Protein AF-A0A1H9XIQ1-F1 (afdb_monomer)

Radius of gyration: 20.29 Å; Cα contacts (8 Å, |Δi|>4): 26; chains: 1; bounding box: 44×35×62 Å

Secondary structure (DSSP, 8-state):
--S---------SS-B-TTSPBPPPPP-SPPPP-SGGGGTTT--PPSB-SSSBPPHHHHHHHHHHHHHHHHHHHHHHHHHHHHHTTS------

Sequence (93 aa):
LPHGEFIEIHQPLGPVDDHGHPIALAYQGASVPKKMNKLGSAGHPVAGSTWSPDPVEETVALQNARKHIHASEGTSSQDEASELAGRPSDPKA

Mean predicted aligned error: 10.67 Å

Nearest PDB structures (foldseek):
  6hwh-assembly1_b  TM=9.205E-01  e=2.307E-05  Mycolicibacterium smegmatis MC2 155
  7qho-assembly1_O  TM=8.756E-01  e=1.587E-05  Corynebacterium glutamicum ATCC 13032

Structure (mmCIF, N/CA/C/O backbone):
data_AF-A0A1H9XIQ1-F1
#
_entry.id   AF-A0A1H9XIQ1-F1
#
loop_
_atom_site.group_PDB
_atom_site.id
_atom_site.type_symbol
_atom_site.label_atom_id
_atom_site.label_alt_id
_atom_site.label_comp_id
_atom_site.label_asym_id
_atom_site.label_entity_id
_atom_site.label_seq_id
_atom_site.pdbx_PDB_ins_code
_atom_site.Cartn_x
_atom_site.Cartn_y
_atom_site.Cartn_z
_atom_site.occupancy
_atom_site.B_iso_or_equiv
_atom_site.auth_seq_id
_atom_site.auth_comp_id
_atom_site.auth_asym_id
_atom_site.auth_atom_id
_atom_site.pdbx_PDB_model_num
ATOM 1 N N . LEU A 1 1 ? 20.448 6.317 1.333 1.00 64.75 1 LEU A N 1
ATOM 2 C CA . LEU A 1 1 ? 21.103 7.196 0.345 1.00 64.75 1 LEU A CA 1
ATOM 3 C C . LEU A 1 1 ? 21.730 8.371 1.096 1.00 64.75 1 LEU A C 1
ATOM 5 O O . LEU A 1 1 ? 20.978 9.138 1.679 1.00 64.75 1 LEU A O 1
ATOM 9 N N . PRO A 1 2 ? 23.067 8.482 1.170 1.00 79.62 2 PRO A N 1
ATOM 10 C CA . PRO A 1 2 ? 23.762 9.618 1.787 1.00 79.62 2 PRO A CA 1
ATOM 11 C C . PRO A 1 2 ? 24.004 10.795 0.815 1.00 79.62 2 PRO A C 1
ATOM 13 O O . PRO A 1 2 ? 24.867 11.634 1.054 1.00 79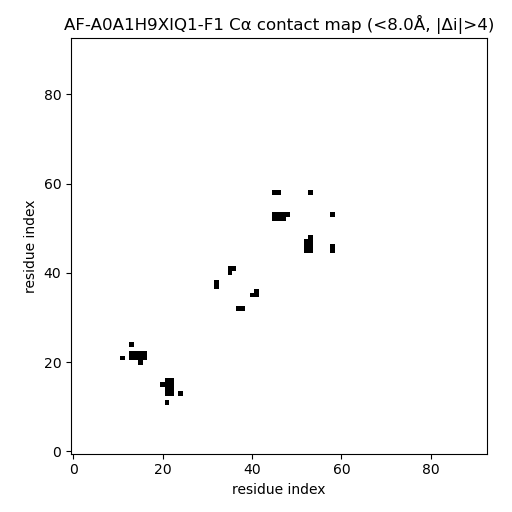.62 2 PRO A O 1
ATOM 16 N N . HIS A 1 3 ? 23.252 10.865 -0.284 1.00 71.12 3 HIS A N 1
ATOM 17 C CA . HIS A 1 3 ? 23.359 11.893 -1.321 1.00 71.12 3 HIS A CA 1
ATOM 18 C C . HIS A 1 3 ? 21.997 12.589 -1.391 1.00 71.12 3 HIS A C 1
ATOM 20 O O . HIS A 1 3 ? 20.980 11.900 -1.402 1.00 71.12 3 HIS A O 1
ATOM 26 N N . GLY A 1 4 ? 21.961 13.925 -1.356 1.00 88.00 4 GLY A N 1
ATOM 27 C CA . GLY A 1 4 ? 20.740 14.744 -1.233 1.00 88.00 4 GLY A CA 1
ATOM 28 C C . GLY A 1 4 ? 19.834 14.764 -2.470 1.00 88.00 4 GLY A C 1
ATOM 29 O O . GLY A 1 4 ? 19.263 15.800 -2.794 1.00 88.00 4 GLY A O 1
ATOM 30 N N . GLU A 1 5 ? 19.748 13.648 -3.184 1.00 88.31 5 GLU A N 1
ATOM 31 C CA . GLU A 1 5 ? 18.913 13.466 -4.363 1.00 88.31 5 GLU A CA 1
ATOM 32 C C . GLU A 1 5 ? 17.479 13.107 -3.958 1.00 88.31 5 GLU A C 1
ATOM 34 O O . GLU A 1 5 ? 17.241 12.417 -2.963 1.00 88.31 5 GLU A O 1
ATOM 39 N N . PHE A 1 6 ? 16.517 13.560 -4.758 1.00 88.94 6 PHE A N 1
ATOM 40 C CA . PHE A 1 6 ? 15.124 13.149 -4.642 1.00 88.94 6 PHE A CA 1
ATOM 41 C C . PHE A 1 6 ? 14.884 11.978 -5.587 1.00 88.94 6 PHE A C 1
ATOM 43 O O . PHE A 1 6 ? 15.147 12.085 -6.783 1.00 88.94 6 PHE A O 1
ATOM 50 N N . ILE A 1 7 ? 14.378 10.872 -5.045 1.00 88.00 7 ILE A N 1
ATOM 51 C CA . ILE A 1 7 ? 14.017 9.689 -5.826 1.00 88.00 7 ILE A CA 1
ATOM 52 C C . ILE A 1 7 ? 12.514 9.450 -5.748 1.00 88.00 7 ILE A C 1
ATOM 54 O O . ILE A 1 7 ? 11.906 9.558 -4.680 1.00 88.00 7 ILE A O 1
ATOM 58 N N . GLU A 1 8 ? 11.921 9.091 -6.881 1.00 89.25 8 GLU A N 1
ATOM 59 C CA . GLU A 1 8 ? 10.557 8.581 -6.929 1.00 89.25 8 GLU A CA 1
ATOM 60 C C . GLU A 1 8 ? 10.591 7.057 -6.828 1.00 89.25 8 GLU A C 1
ATOM 62 O O . GLU A 1 8 ? 11.242 6.372 -7.616 1.00 89.25 8 GLU A O 1
ATOM 67 N N . ILE A 1 9 ? 9.897 6.519 -5.826 1.00 88.88 9 ILE A N 1
ATOM 68 C CA . ILE 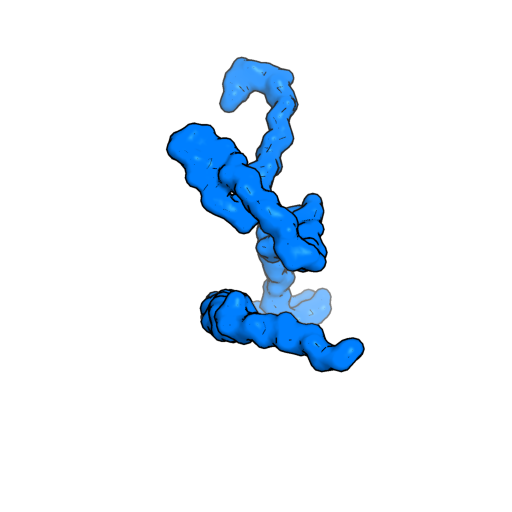A 1 9 ? 9.791 5.074 -5.631 1.00 88.88 9 ILE A CA 1
ATOM 69 C C . ILE A 1 9 ? 8.546 4.596 -6.371 1.00 88.88 9 ILE A C 1
ATOM 71 O O . ILE A 1 9 ? 7.416 4.872 -5.960 1.00 88.88 9 ILE A O 1
ATOM 75 N N . HIS A 1 10 ? 8.756 3.865 -7.462 1.00 89.06 10 HIS A N 1
ATOM 76 C CA . HIS A 1 10 ? 7.681 3.238 -8.220 1.00 89.06 10 HIS A CA 1
ATOM 77 C C . HIS A 1 10 ? 7.376 1.843 -7.673 1.00 89.06 10 HIS A C 1
ATOM 79 O O . HIS A 1 10 ? 8.285 1.062 -7.401 1.00 89.06 10 HIS A O 1
ATOM 85 N N . GLN A 1 11 ? 6.087 1.525 -7.543 1.00 92.38 11 GLN A N 1
ATOM 86 C CA . GLN A 1 11 ? 5.627 0.170 -7.250 1.00 92.38 11 GLN A CA 1
ATOM 87 C C . GLN A 1 11 ? 5.340 -0.551 -8.585 1.00 92.38 11 GLN A C 1
ATOM 89 O O . GLN A 1 11 ? 4.388 -0.165 -9.274 1.00 92.38 11 GLN A O 1
ATOM 94 N N . PRO A 1 12 ? 6.166 -1.528 -9.006 1.00 92.38 12 PRO A N 1
ATOM 95 C CA . PRO A 1 12 ? 5.922 -2.305 -10.217 1.00 92.38 12 PRO A CA 1
ATOM 96 C C . PRO A 1 12 ? 4.664 -3.178 -10.090 1.00 92.38 12 PRO A C 1
ATOM 98 O O . PRO A 1 12 ? 4.476 -3.909 -9.126 1.00 92.38 12 PRO A O 1
ATOM 101 N N . LEU A 1 13 ? 3.803 -3.147 -11.111 1.00 89.75 13 LEU A N 1
ATOM 102 C CA . LEU A 1 13 ? 2.581 -3.968 -11.156 1.00 89.75 13 LEU A CA 1
A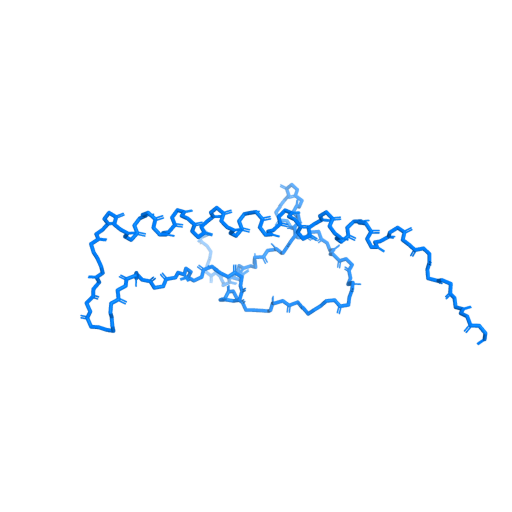TOM 103 C C . LEU A 1 13 ? 2.837 -5.432 -11.558 1.00 89.75 13 LEU A C 1
ATOM 105 O O . LEU A 1 13 ? 1.910 -6.236 -11.558 1.00 89.75 13 LEU A O 1
ATOM 109 N N . GLY A 1 14 ? 4.067 -5.761 -11.948 1.00 90.56 14 GLY A N 1
ATOM 110 C CA . GLY A 1 14 ? 4.469 -7.071 -12.445 1.00 90.56 14 GLY A CA 1
ATOM 111 C C . GLY A 1 14 ? 5.835 -7.489 -11.902 1.00 90.56 14 GLY A C 1
ATOM 112 O O . GLY A 1 14 ? 6.336 -6.872 -10.960 1.00 90.56 14 GLY A O 1
ATOM 113 N N . PRO A 1 15 ? 6.445 -8.536 -12.480 1.00 93.19 15 PRO A N 1
ATOM 114 C CA . PRO A 1 15 ? 7.748 -9.011 -12.043 1.00 93.19 15 PRO A CA 1
ATOM 115 C C . PRO A 1 15 ? 8.844 -7.960 -12.273 1.00 93.19 15 PRO A C 1
ATOM 117 O O . PRO A 1 15 ? 8.766 -7.122 -13.177 1.00 93.19 15 PRO A O 1
ATOM 120 N N . VAL A 1 16 ? 9.879 -8.041 -11.443 1.00 94.00 16 VAL A N 1
ATOM 121 C CA . VAL A 1 16 ? 11.105 -7.246 -11.546 1.00 94.00 16 VAL A CA 1
ATOM 122 C C . VAL A 1 16 ? 12.273 -8.142 -11.937 1.00 94.00 16 VAL A C 1
ATOM 124 O O . VAL A 1 16 ? 12.230 -9.348 -11.691 1.00 94.00 16 VAL A O 1
ATOM 127 N N . ASP A 1 17 ? 13.294 -7.562 -12.559 1.00 92.06 17 ASP A N 1
ATOM 128 C CA . ASP A 1 17 ? 14.558 -8.252 -12.819 1.00 92.06 17 ASP A CA 1
ATOM 129 C C . ASP A 1 17 ? 15.444 -8.336 -11.557 1.00 92.06 17 ASP A C 1
ATOM 131 O O . ASP A 1 17 ? 15.106 -7.810 -10.493 1.00 92.06 17 ASP A O 1
ATOM 135 N N . ASP A 1 18 ? 16.611 -8.974 -11.681 1.00 92.81 18 ASP A N 1
ATOM 136 C CA . ASP A 1 18 ? 17.581 -9.137 -10.585 1.00 92.81 18 ASP A CA 1
ATOM 137 C C . ASP A 1 18 ? 18.126 -7.805 -10.034 1.00 92.81 18 ASP A C 1
ATOM 139 O O . ASP A 1 18 ? 18.666 -7.757 -8.928 1.00 92.81 18 ASP A O 1
ATOM 143 N N . HIS A 1 19 ? 17.985 -6.713 -10.791 1.00 89.19 19 HIS A N 1
ATOM 144 C CA . HIS A 1 19 ? 18.427 -5.371 -10.414 1.00 89.19 19 HIS A CA 1
ATOM 145 C C . HIS A 1 19 ? 17.279 -4.524 -9.839 1.00 89.19 19 HIS A C 1
ATOM 147 O O . HIS A 1 19 ? 17.498 -3.376 -9.447 1.00 89.19 19 HIS A O 1
ATOM 153 N N . GLY A 1 20 ? 16.067 -5.083 -9.755 1.00 85.31 20 GLY A N 1
ATOM 154 C CA . GLY A 1 20 ? 14.875 -4.408 -9.250 1.00 85.31 20 GLY A CA 1
ATOM 155 C C . GLY A 1 20 ? 14.180 -3.508 -10.274 1.00 85.31 20 GLY A C 1
ATOM 156 O O . GLY A 1 20 ? 13.304 -2.729 -9.888 1.00 85.31 20 GLY A O 1
ATOM 157 N N . HIS A 1 21 ? 14.529 -3.591 -11.561 1.00 89.69 21 HIS A N 1
ATOM 158 C CA . HIS A 1 21 ? 13.847 -2.838 -12.609 1.00 89.69 21 HIS A CA 1
ATOM 159 C C . HIS A 1 21 ? 12.560 -3.543 -13.061 1.00 89.69 21 HIS A C 1
ATOM 161 O O . HIS A 1 21 ? 12.520 -4.773 -13.161 1.00 89.69 21 HIS A O 1
ATOM 167 N N . PRO A 1 22 ? 11.495 -2.780 -13.369 1.00 91.69 22 PRO A N 1
ATOM 168 C CA . PRO A 1 22 ? 10.246 -3.349 -13.853 1.00 91.69 22 PRO A CA 1
ATOM 169 C C . PRO A 1 22 ? 10.417 -3.970 -15.241 1.00 91.69 22 PRO A C 1
ATOM 171 O O . PRO A 1 22 ? 10.878 -3.312 -16.176 1.00 91.69 22 PRO A O 1
ATOM 174 N N . ILE A 1 23 ? 9.953 -5.210 -15.401 1.00 92.44 23 ILE A N 1
ATOM 175 C CA . ILE A 1 23 ? 9.825 -5.833 -16.720 1.00 92.44 23 ILE A CA 1
ATOM 176 C C . ILE A 1 23 ? 8.608 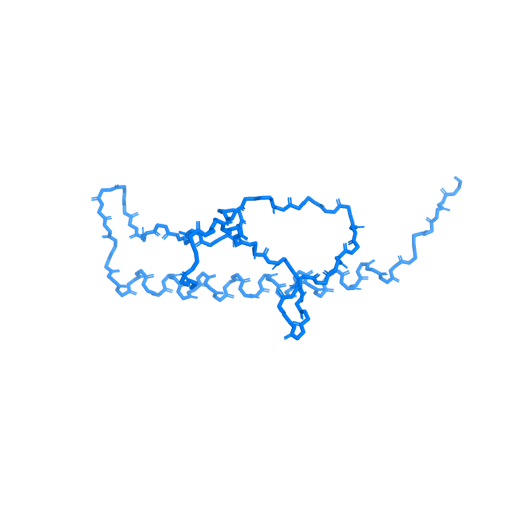-5.216 -17.422 1.00 92.44 23 ILE A C 1
ATOM 178 O O . ILE A 1 23 ? 7.506 -5.180 -16.871 1.00 92.44 23 ILE A O 1
ATOM 182 N N . ALA A 1 24 ? 8.801 -4.707 -18.642 1.00 90.00 24 ALA A N 1
ATOM 183 C CA . ALA A 1 24 ? 7.740 -4.038 -19.387 1.00 90.00 24 ALA A CA 1
ATOM 184 C C . ALA A 1 24 ? 6.591 -5.008 -19.716 1.00 90.00 24 ALA A C 1
ATOM 186 O O . ALA A 1 24 ? 6.782 -6.014 -20.398 1.00 90.00 24 ALA A O 1
ATOM 187 N N . LEU A 1 25 ? 5.385 -4.679 -19.251 1.00 89.88 25 LEU A N 1
ATOM 188 C CA . LEU A 1 25 ? 4.173 -5.449 -19.526 1.00 89.88 25 LEU A CA 1
ATOM 189 C C . LEU A 1 25 ? 3.518 -4.978 -20.827 1.00 89.88 25 LEU A C 1
ATOM 191 O O . LEU A 1 25 ? 3.352 -3.778 -21.055 1.00 89.88 25 LEU A O 1
ATOM 195 N N . ALA A 1 26 ? 3.089 -5.927 -21.660 1.00 92.31 26 ALA A N 1
ATOM 196 C CA . ALA A 1 26 ? 2.277 -5.627 -22.832 1.00 92.31 26 ALA A CA 1
ATOM 197 C C . ALA A 1 26 ? 0.876 -5.170 -22.404 1.00 92.31 26 ALA A C 1
ATOM 199 O O . ALA A 1 26 ? 0.246 -5.762 -21.527 1.00 92.31 26 ALA A O 1
ATOM 200 N N . TYR A 1 27 ? 0.373 -4.115 -23.039 1.00 90.88 27 TYR A N 1
ATOM 201 C CA . TYR A 1 27 ? -0.968 -3.622 -22.762 1.00 90.88 27 TYR A CA 1
ATOM 202 C C . TYR A 1 27 ? -2.032 -4.587 -23.305 1.00 90.88 27 TYR A C 1
ATOM 204 O O . TYR A 1 27 ? -2.027 -4.901 -24.491 1.00 90.88 27 TYR A O 1
ATOM 212 N N . GLN A 1 28 ? -2.965 -5.016 -22.449 1.00 93.19 28 GLN A N 1
ATOM 213 C CA . GLN A 1 28 ? -4.036 -5.965 -22.801 1.00 93.19 28 GLN A CA 1
ATOM 214 C C . GLN A 1 28 ? -5.445 -5.337 -22.837 1.00 93.19 28 GLN A C 1
ATOM 216 O O . GLN A 1 28 ? -6.441 -6.049 -22.828 1.00 93.19 28 GLN A O 1
ATOM 221 N N . GLY A 1 29 ? -5.568 -4.004 -22.845 1.00 91.88 29 GLY A N 1
ATOM 222 C CA . GLY A 1 29 ? -6.875 -3.325 -22.911 1.00 91.88 29 GLY A CA 1
ATOM 223 C C . GLY A 1 29 ? -7.554 -3.054 -21.559 1.00 91.88 29 GLY A C 1
ATOM 224 O O . GLY A 1 29 ? -8.537 -2.319 -21.509 1.00 91.88 29 GLY A O 1
ATOM 225 N N . ALA A 1 30 ? -7.023 -3.573 -20.448 1.00 92.44 30 ALA A N 1
ATOM 226 C CA . ALA A 1 30 ? -7.541 -3.292 -19.107 1.00 92.44 30 ALA A CA 1
ATOM 227 C C . ALA A 1 30 ? -7.176 -1.877 -18.616 1.00 92.44 30 ALA A C 1
ATOM 229 O O . ALA A 1 30 ? -6.163 -1.295 -19.009 1.00 92.44 30 ALA A O 1
ATOM 230 N N . SER A 1 31 ? -7.975 -1.303 -17.715 1.00 92.88 31 SER A N 1
ATOM 231 C CA . SER A 1 31 ? -7.632 -0.028 -17.075 1.00 92.88 31 SER A CA 1
ATOM 232 C C . SER A 1 31 ? -6.496 -0.210 -16.063 1.00 92.88 31 SER A C 1
ATOM 234 O O . SER A 1 31 ? -6.635 -0.985 -15.119 1.00 92.88 31 SER A O 1
ATOM 236 N N . VAL A 1 32 ? -5.403 0.541 -16.214 1.00 91.38 32 VAL A N 1
ATOM 237 C CA . VAL A 1 32 ? -4.233 0.442 -15.324 1.00 91.38 32 VAL A CA 1
ATOM 238 C C . VAL A 1 32 ? -4.360 1.419 -14.141 1.00 91.38 32 VAL A C 1
ATOM 240 O O . VAL A 1 32 ? -4.518 2.627 -14.368 1.00 91.38 32 VAL A O 1
ATOM 243 N N . PRO A 1 33 ? -4.275 0.955 -12.877 1.00 91.38 33 PRO A N 1
ATOM 244 C CA . PRO A 1 33 ? -4.334 1.828 -11.710 1.00 91.38 33 PRO A CA 1
ATOM 245 C C . PRO A 1 33 ? -3.068 2.687 -11.606 1.00 91.38 33 PRO A C 1
ATOM 247 O O . PRO A 1 33 ? -1.964 2.184 -11.447 1.00 91.38 33 PRO A O 1
ATOM 250 N N . LYS A 1 34 ? -3.238 4.012 -11.657 1.00 91.81 34 LYS A N 1
ATOM 251 C CA . LYS A 1 34 ? -2.126 4.983 -11.578 1.00 91.81 34 LYS A CA 1
ATOM 252 C C . LYS A 1 34 ? -1.856 5.514 -10.166 1.00 91.81 34 LYS A C 1
ATOM 254 O O . LYS A 1 34 ? -0.914 6.270 -9.968 1.00 91.81 34 LYS A O 1
ATOM 259 N N . LYS A 1 35 ? -2.720 5.197 -9.194 1.00 91.06 35 LYS A N 1
ATOM 260 C CA . LYS A 1 35 ? -2.630 5.688 -7.809 1.00 91.06 35 LYS A CA 1
ATOM 261 C C . LYS A 1 35 ? -2.493 4.520 -6.841 1.00 91.06 35 LYS A C 1
ATOM 263 O O . LYS A 1 35 ? -3.272 3.573 -6.914 1.00 91.06 35 LYS A O 1
ATOM 268 N N . MET A 1 36 ? -1.589 4.651 -5.873 1.00 89.75 36 MET A N 1
ATOM 269 C CA . MET A 1 36 ? -1.306 3.615 -4.870 1.00 89.75 36 MET A CA 1
ATOM 270 C C . MET A 1 36 ? -2.513 3.236 -4.007 1.00 89.75 36 MET A C 1
ATOM 272 O O . MET A 1 36 ? -2.688 2.075 -3.650 1.00 89.75 36 MET A O 1
ATOM 276 N N . ASN A 1 37 ? -3.407 4.183 -3.712 1.00 89.12 37 ASN A N 1
ATOM 277 C CA . ASN A 1 37 ? -4.614 3.893 -2.935 1.00 89.12 37 ASN A CA 1
ATOM 278 C C . ASN A 1 37 ? -5.595 2.950 -3.656 1.00 89.12 37 ASN A C 1
ATOM 280 O O . ASN A 1 37 ? -6.423 2.327 -3.000 1.00 89.12 37 ASN A O 1
ATOM 284 N N . LYS A 1 38 ? -5.500 2.823 -4.986 1.00 88.31 38 LYS A N 1
ATOM 285 C CA . LYS A 1 38 ? -6.284 1.859 -5.768 1.00 88.31 38 LYS A CA 1
ATOM 286 C C . LYS A 1 38 ? -5.679 0.454 -5.763 1.00 88.31 38 LYS A C 1
ATOM 288 O O . LYS A 1 38 ? -6.398 -0.481 -6.078 1.00 88.31 38 LYS A O 1
ATOM 293 N N . LEU A 1 39 ? -4.412 0.308 -5.362 1.00 86.62 39 LEU A N 1
ATOM 294 C CA . LEU A 1 39 ? -3.738 -0.983 -5.180 1.00 86.62 39 LEU A CA 1
ATOM 295 C C . LEU A 1 39 ? -3.975 -1.579 -3.775 1.00 86.62 39 LEU A C 1
ATOM 297 O O . LEU A 1 39 ? -3.464 -2.642 -3.453 1.00 86.62 39 LEU A O 1
ATOM 301 N N . GLY A 1 40 ? -4.722 -0.887 -2.906 1.00 85.56 40 GLY A N 1
ATOM 302 C CA . GLY A 1 40 ? -4.975 -1.337 -1.531 1.00 85.56 40 GLY A CA 1
ATOM 303 C C . GLY A 1 40 ? -3.835 -1.050 -0.546 1.00 85.56 40 GLY A C 1
ATOM 304 O O . GLY A 1 40 ? -3.941 -1.390 0.628 1.00 85.56 40 GLY A O 1
ATOM 305 N N . SER A 1 41 ? -2.770 -0.357 -0.966 1.00 84.06 41 SER A N 1
ATOM 306 C CA . SER A 1 41 ? -1.598 -0.082 -0.114 1.00 84.06 41 SER A CA 1
ATOM 307 C C . SER A 1 41 ? -1.883 0.840 1.078 1.00 84.06 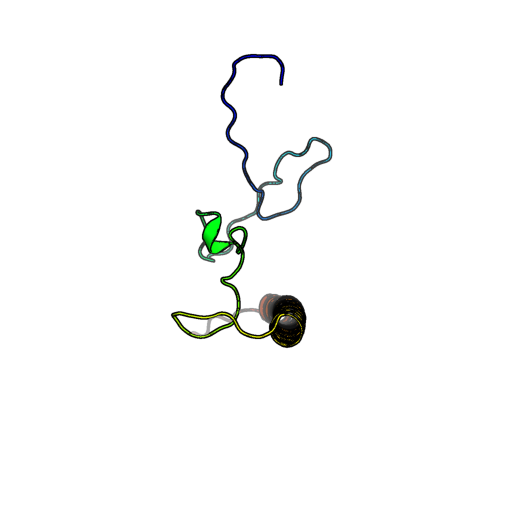41 SER A C 1
ATOM 309 O O . SER A 1 41 ? -1.094 0.888 2.014 1.00 84.06 41 SER A O 1
ATOM 311 N N . ALA A 1 42 ? -3.001 1.572 1.058 1.00 85.69 42 ALA A N 1
ATOM 312 C CA . ALA A 1 42 ? -3.421 2.438 2.161 1.00 85.69 42 ALA A CA 1
ATOM 313 C C . ALA A 1 42 ? -4.095 1.673 3.321 1.00 85.69 42 ALA A C 1
ATOM 315 O O . ALA A 1 42 ? -4.380 2.272 4.356 1.00 85.69 42 ALA A O 1
ATOM 316 N N . GLY A 1 43 ? -4.358 0.371 3.160 1.00 88.19 43 GLY A N 1
ATOM 317 C CA . GLY A 1 43 ? -5.069 -0.438 4.147 1.00 88.19 43 GLY A CA 1
ATOM 318 C C . GLY A 1 43 ? -6.571 -0.146 4.210 1.00 88.19 43 GLY A C 1
ATOM 319 O O . GLY A 1 43 ? -7.163 0.423 3.290 1.00 88.19 43 GLY A O 1
ATOM 320 N N . HIS A 1 44 ? -7.193 -0.564 5.312 1.00 88.50 44 HIS A N 1
ATOM 321 C CA . HIS A 1 44 ? -8.624 -0.412 5.561 1.00 88.50 44 HIS A CA 1
ATOM 322 C C . HIS A 1 44 ? -8.873 0.219 6.933 1.00 88.50 44 HIS A C 1
ATOM 324 O O . HIS A 1 44 ? -8.086 -0.016 7.855 1.00 88.50 44 HIS A O 1
ATOM 330 N N . PRO A 1 45 ? -9.966 0.985 7.094 1.00 91.38 45 PRO A N 1
ATOM 331 C CA . PRO A 1 45 ? -10.373 1.469 8.405 1.00 91.38 45 PRO A CA 1
ATOM 332 C C . PRO A 1 45 ? -10.670 0.300 9.355 1.00 91.38 45 PRO A C 1
ATOM 334 O O . PRO A 1 45 ? -11.053 -0.794 8.928 1.00 91.38 45 PRO A O 1
ATOM 337 N N . VAL A 1 46 ? -10.491 0.554 10.652 1.00 93.12 46 VAL A N 1
ATOM 338 C CA . VAL A 1 46 ? -10.849 -0.382 11.725 1.00 93.12 46 VAL A CA 1
ATOM 339 C C . VAL A 1 46 ? -12.362 -0.613 11.705 1.00 93.12 46 VAL A C 1
ATOM 341 O O . VAL A 1 46 ? -13.124 0.311 11.424 1.00 93.12 46 VAL A O 1
ATOM 344 N N . ALA A 1 47 ? -12.788 -1.853 11.952 1.00 94.38 47 ALA A N 1
ATOM 345 C CA . ALA A 1 47 ? -14.205 -2.198 12.017 1.00 94.38 47 ALA A CA 1
ATOM 346 C C . ALA A 1 47 ? -14.869 -1.537 13.236 1.00 94.38 47 ALA A C 1
ATOM 348 O O . ALA A 1 47 ? -14.239 -1.378 14.284 1.00 94.38 47 ALA A O 1
ATOM 349 N N . GLY A 1 48 ? -16.109 -1.090 13.069 1.00 93.94 48 GLY A N 1
ATOM 350 C CA . GLY A 1 48 ? -16.823 -0.355 14.099 1.00 93.94 48 GLY A CA 1
ATOM 351 C C . GLY A 1 48 ? -17.986 0.465 13.573 1.00 93.94 48 GLY A C 1
ATOM 352 O O . GLY A 1 48 ? -18.256 0.545 12.370 1.00 93.94 48 GLY A O 1
ATOM 353 N N . SER A 1 49 ? -18.638 1.138 14.514 1.00 93.88 49 SER A N 1
ATOM 354 C CA . SER A 1 49 ? -19.567 2.226 14.237 1.00 93.88 49 SER A CA 1
ATOM 355 C C . SER A 1 49 ? -18.809 3.496 13.827 1.00 93.88 49 SER A C 1
ATOM 357 O O . SER A 1 49 ? -17.592 3.604 13.967 1.00 93.88 49 SER A O 1
ATOM 359 N N . THR A 1 50 ? -19.534 4.515 13.370 1.00 95.12 50 THR A N 1
ATOM 360 C CA . THR A 1 50 ? -18.956 5.800 12.941 1.00 95.12 50 THR A CA 1
ATOM 361 C C . THR A 1 50 ? -18.149 6.503 14.035 1.00 95.12 50 THR A C 1
ATOM 363 O O . THR A 1 50 ? -17.274 7.305 13.723 1.00 95.12 50 THR A O 1
ATOM 366 N N . TRP A 1 51 ? -18.452 6.223 15.308 1.00 96.06 51 TRP A N 1
ATOM 367 C CA . TRP A 1 51 ? -17.876 6.907 16.472 1.00 96.06 51 TRP A CA 1
ATOM 368 C C . TRP A 1 51 ? -17.126 5.988 17.439 1.00 96.06 51 TRP A C 1
ATOM 370 O O . TRP A 1 51 ? -16.544 6.475 18.408 1.00 96.06 51 TRP A O 1
ATOM 380 N N . SER A 1 52 ? -17.160 4.668 17.252 1.00 95.88 52 SER A N 1
ATOM 381 C CA . SER A 1 52 ? -16.539 3.724 18.189 1.00 95.88 52 SER A CA 1
ATOM 382 C C . SER A 1 52 ? -16.135 2.430 17.482 1.00 95.88 52 SER A C 1
ATOM 384 O O . SER A 1 52 ? -16.929 1.927 16.686 1.00 95.88 52 SER A O 1
ATOM 386 N N . PRO A 1 53 ? -14.930 1.899 17.757 1.00 96.00 53 PRO A N 1
ATOM 387 C CA . PRO A 1 53 ? -14.466 0.647 17.173 1.00 96.00 53 PRO A CA 1
ATOM 388 C C . PRO A 1 53 ? -15.163 -0.563 17.804 1.00 96.00 53 PRO A C 1
ATOM 390 O O . PRO A 1 53 ? -15.588 -0.510 18.962 1.00 96.00 53 PRO A O 1
ATOM 393 N N . ASP A 1 54 ? -15.213 -1.658 17.054 1.00 96.06 54 ASP A N 1
ATOM 394 C CA . ASP A 1 54 ? -15.607 -2.970 17.571 1.00 96.06 54 ASP A CA 1
ATOM 395 C C . ASP A 1 54 ? -14.502 -3.554 18.481 1.00 96.06 54 ASP A C 1
ATOM 397 O O . ASP A 1 54 ? -13.349 -3.098 18.444 1.00 96.06 54 ASP A O 1
ATOM 401 N N . PRO A 1 55 ? -14.799 -4.586 19.295 1.00 96.62 55 PRO A N 1
ATOM 402 C CA . PRO A 1 55 ? -13.780 -5.312 20.045 1.00 96.62 55 PRO A CA 1
ATOM 403 C C . PRO A 1 55 ? -12.649 -5.839 19.147 1.00 96.62 55 PRO A C 1
ATOM 405 O O . PRO A 1 55 ? -12.850 -6.223 17.989 1.00 96.62 55 PRO A O 1
ATOM 408 N N . VAL A 1 56 ? -11.431 -5.886 19.695 1.00 95.44 56 VAL A N 1
ATOM 409 C CA . VAL A 1 56 ? -10.223 -6.253 18.932 1.00 95.44 56 VAL A CA 1
ATOM 410 C C . VAL A 1 56 ? -10.324 -7.668 18.360 1.00 95.44 56 VAL A C 1
ATOM 412 O O . VAL A 1 56 ? -9.946 -7.884 17.210 1.00 95.44 56 VAL A O 1
ATOM 415 N N . GLU A 1 57 ? -10.865 -8.617 19.127 1.00 95.94 57 GLU A N 1
ATOM 416 C CA . GLU A 1 57 ? -11.018 -10.012 18.693 1.00 95.94 57 GLU A CA 1
ATOM 417 C C . GLU A 1 57 ? -11.904 -10.131 17.444 1.00 95.94 57 GLU A C 1
ATOM 419 O O . GLU A 1 57 ? -11.518 -10.774 16.466 1.00 95.94 57 GLU A O 1
ATOM 424 N N . GLU A 1 58 ? -13.043 -9.435 17.431 1.00 95.12 58 GLU A N 1
ATOM 425 C CA . GLU A 1 58 ? -13.964 -9.404 16.290 1.00 95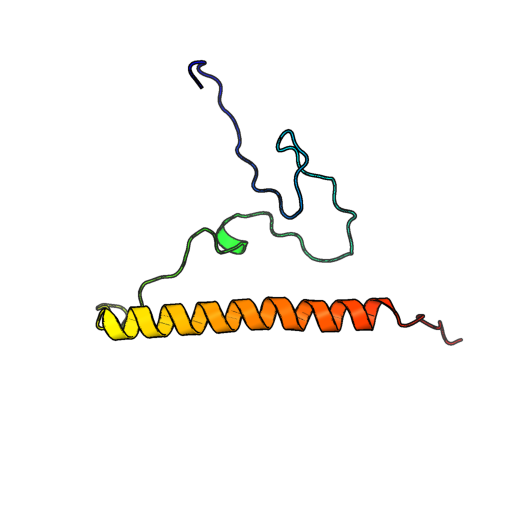.12 58 GLU A CA 1
ATOM 426 C C . GLU A 1 58 ? -13.332 -8.721 15.073 1.00 95.12 58 GLU A C 1
ATOM 428 O O . GLU A 1 58 ? -13.411 -9.226 13.949 1.00 95.12 58 GLU A O 1
ATOM 433 N N . THR A 1 59 ? -12.626 -7.609 15.295 1.00 94.94 59 THR A N 1
ATOM 434 C CA . THR A 1 59 ? -11.917 -6.889 14.230 1.00 94.94 59 THR A CA 1
ATOM 435 C C . THR A 1 59 ? -10.866 -7.776 13.560 1.00 94.94 59 THR A C 1
ATOM 437 O O . THR A 1 59 ? -10.778 -7.811 12.328 1.00 94.94 59 THR A O 1
ATOM 440 N N . VAL A 1 60 ? -10.075 -8.512 14.347 1.00 94.94 60 VAL A N 1
ATOM 441 C CA . VAL A 1 60 ? -9.047 -9.428 13.830 1.00 94.94 60 VAL A CA 1
ATOM 442 C C . VAL A 1 60 ? -9.688 -10.577 13.054 1.00 94.94 60 VAL A C 1
ATOM 444 O O . VAL A 1 60 ? -9.240 -10.888 11.946 1.00 94.94 60 VAL A O 1
ATOM 447 N N . ALA A 1 61 ? -10.760 -11.173 13.584 1.00 95.12 61 ALA A N 1
ATOM 448 C CA . ALA A 1 61 ? -11.498 -12.228 12.894 1.00 95.12 61 ALA A CA 1
ATOM 449 C C . ALA A 1 61 ? -12.020 -11.751 11.526 1.00 95.12 61 ALA A C 1
ATOM 451 O O . ALA A 1 61 ? -11.822 -12.426 10.511 1.00 95.12 61 ALA A O 1
ATOM 452 N N . LEU A 1 62 ? -12.597 -10.547 11.470 1.00 94.12 62 LEU A N 1
ATOM 453 C CA . LEU A 1 62 ? -13.101 -9.955 10.232 1.00 94.12 62 LEU A CA 1
ATOM 454 C C . LEU A 1 62 ? -11.982 -9.628 9.234 1.00 94.12 62 LEU A C 1
ATOM 456 O O . LEU A 1 62 ? -12.129 -9.865 8.032 1.00 94.12 62 LEU A O 1
ATOM 460 N N . GLN A 1 63 ? -10.852 -9.097 9.705 1.00 92.75 63 GLN A N 1
ATOM 461 C CA . GLN A 1 63 ? -9.691 -8.834 8.852 1.00 92.75 63 GLN A CA 1
ATOM 462 C C . GLN A 1 63 ? -9.137 -10.122 8.235 1.00 92.75 63 GLN A C 1
ATOM 464 O O . GLN A 1 63 ? -8.816 -10.135 7.045 1.00 92.75 63 GLN A O 1
ATOM 469 N N . ASN A 1 64 ? -9.055 -11.202 9.011 1.00 93.06 64 ASN A N 1
ATOM 470 C CA . ASN A 1 64 ? -8.608 -12.501 8.512 1.00 93.06 64 ASN A CA 1
ATOM 471 C C . ASN A 1 64 ? -9.585 -13.056 7.470 1.00 93.06 64 ASN A C 1
ATOM 473 O O . ASN A 1 64 ? -9.155 -13.438 6.382 1.00 93.06 64 ASN A O 1
ATOM 477 N N . ALA A 1 65 ? -10.892 -13.008 7.743 1.00 93.56 65 ALA A N 1
ATOM 478 C CA . ALA A 1 65 ? -11.915 -13.426 6.786 1.00 93.56 65 ALA A CA 1
ATOM 479 C C . ALA A 1 65 ? -11.820 -12.651 5.456 1.00 93.56 65 ALA A C 1
ATOM 481 O O . ALA A 1 65 ? -11.802 -13.261 4.388 1.00 93.56 65 ALA A O 1
ATOM 482 N N . ARG A 1 66 ? -11.663 -11.318 5.500 1.00 91.06 66 ARG A N 1
ATOM 483 C CA . ARG A 1 66 ? -11.491 -10.486 4.292 1.00 91.06 66 ARG A CA 1
ATOM 484 C C . ARG A 1 66 ? -10.234 -10.839 3.497 1.00 91.06 66 ARG A C 1
ATOM 486 O O . ARG A 1 66 ? -10.296 -10.894 2.273 1.00 91.06 66 ARG A O 1
ATOM 493 N N . LYS A 1 67 ? -9.106 -11.093 4.172 1.00 88.50 67 LYS A N 1
ATOM 494 C CA . LYS A 1 67 ? -7.860 -11.525 3.511 1.00 88.50 67 LYS A CA 1
ATOM 495 C C . LYS A 1 67 ? -8.044 -12.857 2.786 1.00 88.50 67 LYS A C 1
ATOM 497 O O . LYS A 1 67 ? -7.585 -12.988 1.656 1.00 88.50 67 LYS A O 1
ATOM 502 N N . HIS A 1 68 ? -8.733 -13.813 3.411 1.00 88.62 68 HIS A N 1
ATOM 503 C CA . HIS A 1 68 ? -9.033 -15.100 2.784 1.00 88.62 68 HIS A CA 1
ATOM 504 C C . HIS A 1 68 ? -9.922 -14.945 1.545 1.00 88.62 68 HIS A C 1
ATOM 506 O O . HIS A 1 68 ? -9.605 -15.525 0.508 1.00 88.62 68 HIS A O 1
ATOM 512 N N . ILE A 1 69 ? -10.972 -14.120 1.621 1.00 88.81 69 ILE A N 1
ATOM 513 C CA . ILE A 1 69 ? -11.861 -13.847 0.480 1.00 88.81 69 ILE A CA 1
ATOM 514 C C . ILE A 1 69 ? -11.074 -13.214 -0.674 1.00 88.81 69 ILE A C 1
ATOM 516 O O . ILE A 1 69 ? -11.072 -13.763 -1.773 1.00 88.81 69 ILE A O 1
ATOM 520 N N . HIS A 1 70 ? -10.326 -12.135 -0.420 1.00 83.94 70 HIS A N 1
ATOM 521 C CA . HIS A 1 70 ? -9.531 -11.469 -1.458 1.00 83.94 70 HIS A CA 1
ATOM 522 C C . HIS A 1 70 ? -8.487 -12.386 -2.102 1.00 83.94 70 HIS A C 1
ATOM 524 O O . HIS A 1 70 ? -8.273 -12.313 -3.311 1.00 83.94 70 HIS A O 1
ATOM 530 N N . ALA A 1 71 ? -7.852 -13.262 -1.319 1.00 81.81 71 ALA A N 1
ATOM 531 C CA . ALA A 1 71 ? -6.926 -14.247 -1.864 1.00 81.81 71 ALA A CA 1
ATOM 532 C C . ALA A 1 71 ? -7.648 -15.245 -2.787 1.00 81.81 71 ALA A C 1
ATOM 534 O O . ALA A 1 71 ? -7.151 -15.540 -3.869 1.00 81.81 71 ALA A O 1
ATOM 535 N N . SER A 1 72 ? -8.836 -15.723 -2.400 1.00 77.44 72 SER A N 1
ATOM 536 C CA . SER A 1 72 ? -9.620 -16.657 -3.222 1.00 77.44 72 SER A CA 1
ATOM 537 C C . SER A 1 72 ? -10.197 -16.031 -4.500 1.00 77.44 72 SER A C 1
ATOM 539 O O . SER A 1 72 ? -10.183 -16.668 -5.554 1.00 77.44 72 SER A O 1
ATOM 541 N N . GLU A 1 73 ? -10.655 -14.776 -4.447 1.00 75.06 73 GLU A N 1
ATOM 542 C CA . GLU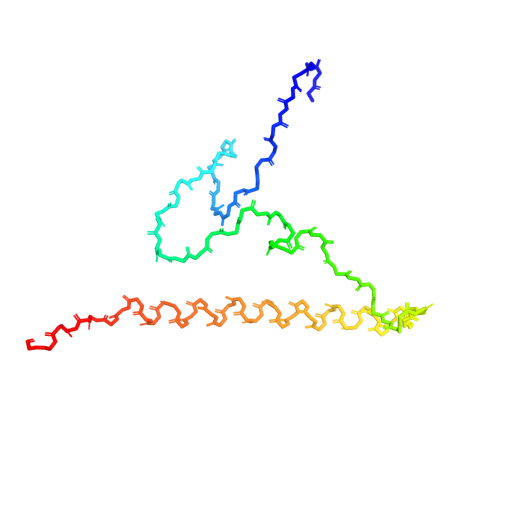 A 1 73 ? -11.143 -14.039 -5.623 1.00 75.06 73 GLU A CA 1
ATOM 543 C C . GLU A 1 73 ? -10.014 -13.774 -6.626 1.00 75.06 73 GLU A C 1
ATOM 545 O O . GLU A 1 73 ? -10.207 -13.906 -7.835 1.00 75.06 73 GLU A O 1
ATOM 550 N N . GLY A 1 74 ? -8.814 -13.451 -6.130 1.00 67.50 74 GLY A N 1
ATOM 551 C CA . GLY A 1 74 ? -7.633 -13.253 -6.968 1.00 67.50 74 GLY A CA 1
ATOM 552 C C . GLY A 1 74 ? -7.239 -14.508 -7.751 1.00 67.50 74 GLY A C 1
ATOM 553 O O . GLY A 1 74 ? -6.894 -14.399 -8.924 1.00 67.50 74 GLY A O 1
ATOM 554 N N . THR A 1 75 ? -7.335 -15.687 -7.130 1.00 62.06 75 THR A N 1
ATOM 555 C CA . THR A 1 75 ? -7.015 -16.970 -7.779 1.00 62.06 75 THR A CA 1
ATOM 556 C C . THR A 1 75 ? -8.109 -17.411 -8.754 1.00 62.06 75 THR A C 1
ATOM 558 O O . THR A 1 75 ? -7.811 -17.724 -9.899 1.00 62.06 75 THR A O 1
ATOM 561 N N . SER A 1 76 ? -9.383 -17.355 -8.354 1.00 57.03 76 SER A N 1
ATOM 562 C CA . SER A 1 76 ? -10.505 -17.760 -9.225 1.00 57.03 76 SER A CA 1
ATOM 563 C C . SER A 1 76 ? -10.631 -16.898 -10.486 1.00 57.03 76 SER A C 1
ATOM 565 O O . SER A 1 76 ? -10.955 -17.401 -11.557 1.00 57.03 76 SER A O 1
ATOM 567 N N . SER A 1 77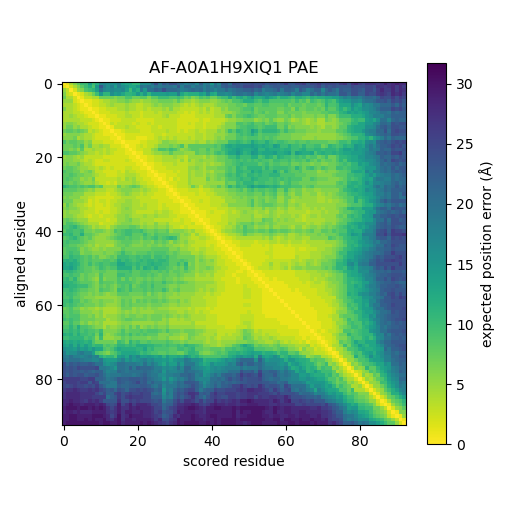 ? -10.299 -15.607 -10.396 1.00 56.94 77 SER A N 1
ATOM 568 C CA . SER A 1 77 ? -10.275 -14.713 -11.562 1.00 56.94 77 SER A CA 1
ATOM 569 C C . SER A 1 77 ? -9.151 -15.051 -12.556 1.00 56.94 77 SER A C 1
ATOM 571 O O . SER A 1 77 ? -9.270 -14.736 -13.740 1.00 56.94 77 SER A O 1
ATOM 573 N N . GLN A 1 78 ? -8.050 -15.657 -12.094 1.00 54.09 78 GLN A N 1
ATOM 574 C CA . GLN A 1 78 ? -6.943 -16.084 -12.960 1.00 54.09 78 GLN A CA 1
ATOM 575 C C . GLN A 1 78 ? -7.311 -17.331 -13.764 1.00 54.09 78 GLN A C 1
ATOM 577 O O . GLN A 1 78 ? -6.988 -17.395 -14.953 1.00 54.09 78 GLN A O 1
ATOM 582 N N . ASP A 1 79 ? -8.032 -18.269 -13.146 1.00 50.50 79 ASP A N 1
ATOM 583 C CA . ASP A 1 79 ? -8.496 -19.489 -13.807 1.00 50.50 79 ASP A CA 1
ATOM 584 C C . ASP A 1 79 ? -9.446 -19.142 -14.971 1.00 50.50 79 ASP A C 1
ATOM 586 O O . ASP A 1 79 ? -9.185 -19.511 -16.118 1.00 50.50 79 ASP A O 1
ATOM 590 N N . GLU A 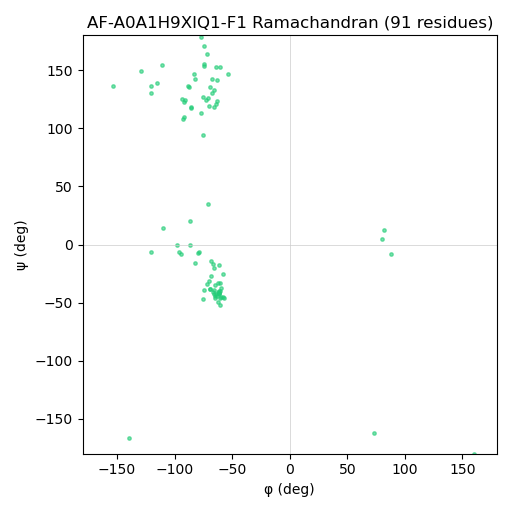1 80 ? -10.450 -18.293 -14.734 1.00 53.44 80 GLU A N 1
ATOM 591 C CA . GLU A 1 80 ? -11.405 -17.840 -15.763 1.00 53.44 80 GLU A CA 1
ATOM 592 C C . GLU A 1 80 ? -10.729 -17.051 -16.906 1.00 53.44 80 GLU A C 1
ATOM 594 O O . GLU A 1 80 ? -11.045 -17.233 -18.086 1.00 53.44 80 GLU A O 1
ATOM 599 N N . ALA A 1 81 ? -9.760 -16.180 -16.587 1.00 56.50 81 ALA A N 1
ATOM 600 C CA . ALA A 1 81 ? -9.020 -15.418 -17.598 1.00 56.50 81 ALA A CA 1
ATOM 601 C C . ALA A 1 81 ? -8.171 -16.326 -18.507 1.00 56.50 81 ALA A C 1
ATOM 603 O O . ALA A 1 81 ? -8.042 -16.058 -19.706 1.00 56.50 81 ALA A O 1
ATOM 604 N N . SER A 1 82 ? -7.615 -17.408 -17.955 1.00 55.97 82 SER A N 1
ATOM 605 C CA . SER A 1 82 ? -6.855 -18.396 -18.723 1.00 55.97 82 SER A CA 1
ATOM 606 C C . SER A 1 82 ? -7.746 -19.268 -19.620 1.00 55.97 82 SER A C 1
ATOM 608 O O . SER A 1 82 ? -7.352 -19.567 -20.749 1.00 55.97 82 SER A O 1
ATOM 610 N N . GLU A 1 83 ? -8.977 -19.582 -19.197 1.00 53.66 83 GLU A N 1
ATOM 611 C CA . GLU A 1 83 ? -9.965 -20.285 -20.031 1.00 53.66 83 GLU A CA 1
ATOM 612 C C . GLU A 1 83 ? -10.482 -19.421 -21.197 1.00 53.66 83 GLU A C 1
ATOM 614 O O . GLU A 1 83 ? -10.655 -19.910 -22.319 1.00 53.66 83 GLU A O 1
ATOM 619 N N . LEU A 1 84 ? -10.685 -18.118 -20.972 1.00 56.34 84 LEU A N 1
ATOM 620 C CA . LEU A 1 84 ? -11.141 -17.178 -22.005 1.00 56.34 84 LEU A CA 1
ATOM 621 C C . LEU A 1 84 ? -10.077 -16.894 -23.077 1.00 56.34 84 LEU A C 1
ATOM 623 O O . LEU A 1 84 ? -10.430 -16.696 -24.241 1.00 56.34 84 LEU A O 1
ATOM 627 N N . ALA A 1 85 ? -8.789 -16.924 -22.723 1.00 57.81 85 ALA A N 1
ATOM 628 C CA . ALA A 1 85 ? -7.678 -16.707 -23.656 1.00 57.81 85 ALA A CA 1
ATOM 629 C C . ALA A 1 85 ? -7.505 -17.837 -24.699 1.00 57.81 85 ALA A C 1
ATOM 631 O O . ALA A 1 85 ? -6.795 -17.653 -25.688 1.00 57.81 85 ALA A O 1
ATOM 632 N N . GLY A 1 86 ? -8.149 -18.995 -24.498 1.00 57.00 86 GLY A N 1
ATOM 633 C CA . GLY A 1 86 ? -8.065 -20.163 -25.384 1.00 57.00 86 GLY A CA 1
ATOM 634 C C . GLY A 1 86 ? -9.185 -20.296 -26.425 1.00 57.00 86 GLY A C 1
ATOM 635 O O . GLY A 1 86 ? -9.113 -21.193 -27.267 1.00 57.00 86 GLY A O 1
ATOM 636 N N . ARG A 1 87 ? -10.228 -19.451 -26.401 1.00 55.78 87 ARG A N 1
ATOM 637 C CA . ARG A 1 87 ? -11.323 -19.529 -27.386 1.00 55.78 87 ARG A CA 1
ATOM 638 C C . ARG A 1 87 ? -10.977 -18.744 -28.658 1.00 55.78 87 ARG A C 1
ATOM 640 O O . ARG A 1 87 ? -10.847 -17.523 -28.580 1.00 55.78 87 ARG A O 1
ATOM 647 N N . PRO A 1 88 ? -10.879 -19.387 -29.839 1.00 53.31 88 PRO A N 1
ATOM 648 C CA . PRO A 1 88 ? -10.759 -18.656 -31.093 1.00 53.31 88 PRO A CA 1
ATOM 649 C C . PRO A 1 88 ? -12.033 -17.833 -31.314 1.00 53.31 88 PRO A C 1
ATOM 651 O O . PRO A 1 88 ? -13.146 -18.361 -31.306 1.00 53.31 88 PRO A O 1
ATOM 654 N N . SER A 1 89 ? -11.878 -16.521 -31.476 1.00 59.09 89 SER A N 1
ATOM 655 C CA . SER A 1 89 ? -12.970 -15.636 -31.869 1.00 59.09 89 SER A CA 1
ATOM 656 C C . SER A 1 89 ? -13.242 -15.826 -33.359 1.00 59.09 89 SER A C 1
ATOM 658 O O . SER A 1 89 ? -12.581 -15.199 -34.186 1.00 59.09 89 SER A O 1
ATOM 660 N N . ASP A 1 90 ? -14.188 -16.694 -33.707 1.00 57.56 90 ASP A N 1
ATOM 661 C CA . ASP A 1 90 ? -14.712 -16.784 -35.072 1.00 57.56 90 ASP A CA 1
ATOM 662 C C . ASP A 1 90 ? -15.455 -15.483 -35.429 1.00 57.56 90 ASP A C 1
ATOM 664 O O . ASP A 1 90 ? -16.471 -15.167 -34.795 1.00 57.56 90 ASP A O 1
ATOM 668 N N . PRO A 1 91 ? -15.024 -14.715 -36.448 1.00 58.00 91 PRO A N 1
ATOM 669 C CA . PRO A 1 91 ? -15.855 -13.657 -36.991 1.00 58.00 91 PRO A CA 1
ATOM 670 C C . PRO A 1 91 ? -16.925 -14.299 -37.881 1.00 58.00 91 PRO A C 1
ATOM 672 O O . PRO A 1 91 ? -16.635 -14.889 -38.922 1.00 58.00 91 PRO A O 1
ATOM 675 N N . LYS A 1 92 ? -18.187 -14.207 -37.455 1.00 49.53 92 LYS A N 1
ATOM 676 C CA . LYS A 1 92 ? -19.337 -14.649 -38.244 1.00 49.53 92 LYS A CA 1
ATOM 677 C C . LYS A 1 92 ? -19.784 -13.527 -39.193 1.00 49.53 92 LYS A C 1
ATOM 679 O O . LYS A 1 92 ? -20.277 -12.515 -38.709 1.00 49.53 92 LYS A O 1
ATOM 684 N N . ALA A 1 93 ? -19.694 -13.844 -40.491 1.00 42.62 93 ALA A N 1
ATOM 685 C CA . ALA A 1 93 ? -20.309 -13.233 -41.684 1.00 42.62 93 ALA A CA 1
ATOM 686 C C . ALA A 1 93 ? -19.811 -11.849 -42.135 1.00 42.62 93 ALA A C 1
ATOM 688 O O . ALA A 1 93 ? -20.029 -10.852 -41.416 1.00 42.62 93 ALA A O 1
#

Organism: NCBI:txid65499

Solvent-accessible surface area (backbone atoms only — not comparable to full-atom values): 6418 Å² total; per-residue (Å²): 128,100,58,99,70,88,78,86,86,79,82,65,95,59,65,58,49,100,86,67,47,68,56,87,76,81,88,81,85,71,89,78,83,89,50,63,70,77,72,53,75,75,65,78,82,80,55,56,58,99,87,47,72,52,60,67,70,59,40,52,53,50,52,51,51,50,53,53,50,55,54,50,54,58,51,55,55,49,55,54,54,58,59,59,74,70,59,82,83,76,86,82,131

Foldseek 3Di:
DPDPDDDDDDDAPDDADPVRHHDDDDDDPDDDDPDPVVVCPVPDDADDDPVDHDDPVVSVVVVVVVVVVVVVVVVVVVVVVVVVVPDDPDDDD

pLDDT: mean 82.62, std 15.1, range [42.62, 96.62]